Protein AF-A0A959G3L5-F1 (afdb_monomer)

Mean predicted aligned error: 2.82 Å

Solvent-accessible surface area (backbone atoms only — not comparable to full-atom values): 5106 Å² total; per-residue (Å²): 54,40,34,37,36,70,94,76,76,43,73,48,76,56,79,92,80,82,77,59,93,80,68,80,73,62,56,98,91,42,94,73,68,83,90,72,57,83,93,66,54,62,70,92,74,57,90,48,69,64,58,52,53,41,52,53,52,48,52,55,28,55,75,70,74,48,87,81,84,49,78,53,45,70,80,127

Sequence (76 aa):
AIFNLHRINQVYIHFLGHLLDGQFGVGEESLESRLFHEKEIPWPEMAFESSIFTLRTYFADRQAGVLKVHLSKYPL

Secondary structure (DSSP, 8-state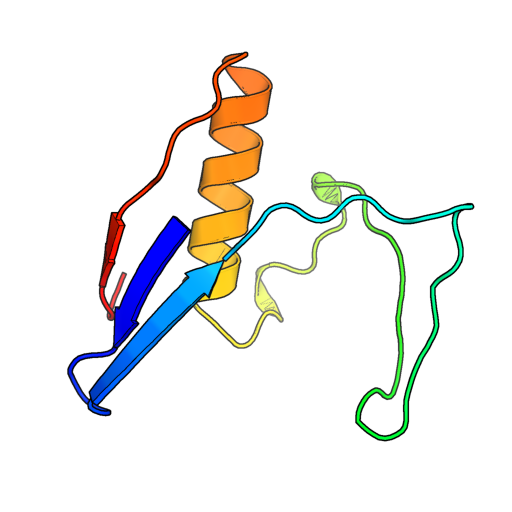):
-EEEEGGGTEEEE--PPPPSTT-----TT-S------GGG--GGG---HHHHHHHHHHHHHHHHT-----EEES--

Structure (mmCIF, N/CA/C/O backbone):
data_AF-A0A959G3L5-F1
#
_entry.id   AF-A0A959G3L5-F1
#
loop_
_atom_site.group_PDB
_atom_site.id
_atom_site.type_symbol
_atom_site.label_atom_id
_atom_site.label_alt_id
_atom_site.label_comp_id
_atom_site.label_asym_id
_atom_site.label_entity_id
_atom_site.label_seq_id
_atom_site.pdbx_PDB_ins_code
_atom_site.Cartn_x
_atom_site.Cartn_y
_atom_site.Cartn_z
_atom_site.occupancy
_atom_site.B_iso_or_equiv
_atom_site.auth_seq_id
_atom_site.auth_comp_id
_atom_site.auth_asym_id
_atom_site.auth_atom_id
_atom_site.pdbx_PDB_model_num
ATOM 1 N N . ALA A 1 1 ? -4.472 5.679 -2.366 1.00 96.31 1 ALA A N 1
ATOM 2 C CA . ALA A 1 1 ? -3.720 6.633 -3.217 1.00 96.31 1 ALA A CA 1
ATOM 3 C C . ALA A 1 1 ? -3.947 6.295 -4.688 1.00 96.31 1 ALA A C 1
ATOM 5 O O . ALA A 1 1 ? -4.271 5.146 -4.977 1.00 96.31 1 ALA A O 1
ATOM 6 N N . ILE A 1 2 ? -3.784 7.257 -5.599 1.00 97.69 2 ILE A N 1
ATOM 7 C CA . ILE A 1 2 ? -3.836 7.033 -7.053 1.00 97.69 2 ILE A CA 1
ATOM 8 C C . ILE A 1 2 ? -2.461 7.354 -7.638 1.00 97.69 2 ILE A C 1
ATOM 10 O O . ILE A 1 2 ? -1.913 8.426 -7.378 1.00 97.69 2 ILE A O 1
ATOM 14 N N . PHE A 1 3 ? -1.904 6.428 -8.411 1.00 97.88 3 PHE A N 1
ATOM 15 C CA . PHE A 1 3 ? -0.549 6.522 -8.940 1.00 97.88 3 PHE A CA 1
ATOM 16 C C . PHE A 1 3 ? -0.540 6.310 -10.457 1.00 97.88 3 PHE A C 1
ATOM 18 O O . PHE A 1 3 ? -0.957 5.261 -10.946 1.00 97.88 3 PHE A O 1
ATOM 25 N N . ASN A 1 4 ? -0.077 7.308 -11.209 1.00 97.69 4 ASN A N 1
ATOM 26 C CA . ASN A 1 4 ? -0.066 7.283 -12.672 1.00 97.69 4 ASN A CA 1
ATOM 27 C C . ASN A 1 4 ? 1.256 6.721 -13.234 1.00 97.69 4 ASN A C 1
ATOM 29 O O . ASN A 1 4 ? 2.320 7.328 -13.081 1.00 97.69 4 ASN A O 1
ATOM 33 N N . LEU A 1 5 ? 1.177 5.602 -13.954 1.00 96.50 5 LEU A N 1
ATOM 34 C CA . LEU A 1 5 ? 2.282 4.952 -14.663 1.00 96.50 5 LEU A CA 1
ATOM 35 C C . LEU A 1 5 ? 2.164 5.208 -16.172 1.00 96.50 5 LEU A C 1
ATOM 37 O O . LEU A 1 5 ? 1.960 4.301 -16.980 1.00 96.50 5 LEU A O 1
ATOM 41 N N . HIS A 1 6 ? 2.306 6.476 -16.557 1.00 93.88 6 HIS A N 1
ATOM 42 C CA . HIS A 1 6 ? 2.078 6.943 -17.928 1.00 93.88 6 HIS A CA 1
ATOM 43 C C . HIS A 1 6 ? 2.936 6.232 -18.989 1.00 93.88 6 HIS A C 1
ATOM 45 O O . HIS A 1 6 ? 2.478 6.036 -20.107 1.00 93.88 6 HIS A O 1
ATOM 51 N N . ARG A 1 7 ? 4.161 5.801 -18.652 1.00 93.94 7 ARG A N 1
ATOM 52 C CA . ARG A 1 7 ? 5.064 5.115 -19.599 1.00 93.94 7 ARG A CA 1
ATOM 53 C C . ARG A 1 7 ? 4.554 3.752 -20.062 1.00 93.94 7 ARG A C 1
ATOM 55 O O . ARG A 1 7 ? 4.968 3.285 -21.116 1.00 93.94 7 ARG A O 1
ATOM 62 N N . ILE A 1 8 ? 3.685 3.128 -19.273 1.00 96.56 8 ILE A N 1
ATOM 63 C CA . ILE A 1 8 ? 3.107 1.810 -19.558 1.00 96.56 8 ILE A CA 1
ATOM 64 C C . ILE A 1 8 ? 1.575 1.855 -19.608 1.00 96.56 8 ILE A C 1
ATOM 66 O O . ILE A 1 8 ? 0.933 0.813 -19.577 1.00 96.56 8 ILE A O 1
ATOM 70 N N . ASN A 1 9 ? 0.987 3.055 -19.704 1.00 97.31 9 ASN A N 1
ATOM 71 C CA . ASN A 1 9 ? -0.458 3.280 -19.815 1.00 97.31 9 ASN A CA 1
ATOM 72 C C . ASN A 1 9 ? -1.290 2.637 -18.688 1.00 97.31 9 ASN A C 1
ATOM 74 O O . ASN A 1 9 ? -2.350 2.069 -18.943 1.00 97.31 9 ASN A O 1
ATOM 78 N N . GLN A 1 10 ? -0.824 2.725 -17.439 1.00 97.94 10 GLN A N 1
ATOM 79 C CA . GLN A 1 10 ? -1.527 2.162 -16.280 1.00 97.94 10 GLN A CA 1
ATOM 80 C C . GLN A 1 10 ? -1.792 3.208 -15.194 1.00 97.94 10 GLN A C 1
ATOM 82 O O . GLN A 1 10 ? -1.011 4.137 -14.987 1.00 97.94 10 GLN A O 1
ATOM 87 N N . VAL A 1 11 ? -2.888 3.018 -14.458 1.00 97.94 11 VAL A N 1
ATOM 88 C CA . VAL A 1 11 ? -3.208 3.776 -13.244 1.00 97.94 11 VAL A CA 1
ATOM 89 C C . VAL A 1 11 ? -3.408 2.788 -12.108 1.00 97.94 11 VAL A C 1
ATOM 91 O O . VAL A 1 11 ? -4.262 1.910 -12.189 1.00 97.94 11 VAL A O 1
ATOM 94 N N . TYR A 1 12 ? -2.616 2.930 -11.050 1.00 97.94 12 TYR A N 1
ATOM 95 C CA . TYR A 1 12 ? -2.720 2.094 -9.859 1.00 97.94 12 TYR A CA 1
ATOM 96 C C . TYR A 1 12 ? -3.561 2.814 -8.814 1.00 97.94 12 TYR A C 1
ATOM 98 O O . TYR A 1 12 ? -3.254 3.945 -8.428 1.00 97.94 12 TYR A O 1
ATOM 106 N N . ILE A 1 13 ? -4.605 2.150 -8.327 1.00 98.19 13 ILE A N 1
ATOM 107 C CA . ILE A 1 13 ? -5.480 2.664 -7.274 1.00 98.19 13 ILE A CA 1
ATOM 108 C C . ILE A 1 13 ? -5.324 1.755 -6.060 1.00 98.19 13 ILE A C 1
ATOM 110 O O . ILE A 1 13 ? -5.613 0.565 -6.125 1.00 98.19 13 ILE A O 1
ATOM 114 N N . HIS A 1 14 ? -4.858 2.327 -4.954 1.00 97.75 14 HIS A N 1
ATOM 115 C CA . HIS A 1 14 ? -4.665 1.610 -3.699 1.00 97.75 14 HIS A CA 1
ATOM 116 C C . HIS A 1 14 ? -5.788 1.946 -2.724 1.00 97.75 14 HIS A C 1
ATOM 118 O O . HIS A 1 14 ? -6.009 3.129 -2.420 1.00 97.75 14 HIS A O 1
ATOM 124 N N . PHE A 1 15 ? -6.436 0.904 -2.208 1.00 97.25 15 PHE A N 1
ATOM 125 C CA . PHE A 1 15 ? -7.518 0.972 -1.231 1.00 97.25 15 PHE A CA 1
ATOM 126 C C . PHE A 1 15 ? -7.037 0.523 0.148 1.00 97.25 15 PHE A C 1
ATOM 128 O O . PHE A 1 15 ? -6.098 -0.262 0.264 1.00 97.25 15 PHE A O 1
ATOM 135 N N . LEU A 1 16 ? -7.704 1.007 1.195 1.00 95.81 16 LEU A N 1
ATOM 136 C CA . LEU A 1 16 ? -7.551 0.451 2.534 1.00 95.81 16 LEU A CA 1
ATOM 137 C C . LEU A 1 16 ? -8.479 -0.752 2.676 1.00 95.81 16 LEU A C 1
ATOM 139 O O . LEU A 1 16 ? -9.685 -0.631 2.477 1.00 95.81 16 LEU A O 1
ATOM 143 N N . GLY A 1 17 ? -7.898 -1.903 3.003 1.00 94.62 17 GLY A N 1
ATOM 144 C CA . GLY A 1 17 ? -8.629 -3.125 3.319 1.00 94.62 17 GLY A CA 1
ATOM 145 C C . GLY A 1 17 ? -8.664 -3.374 4.824 1.00 94.62 17 GLY A C 1
ATOM 146 O O . GLY A 1 17 ? -7.704 -3.071 5.533 1.00 94.62 17 GLY A O 1
ATOM 147 N N . HIS A 1 18 ? -9.761 -3.957 5.300 1.00 94.81 18 HIS A N 1
ATOM 148 C CA . HIS A 1 18 ? -9.865 -4.485 6.656 1.00 94.81 18 HIS A CA 1
ATOM 149 C C . HIS A 1 18 ? -9.652 -5.995 6.618 1.00 94.81 18 HIS A C 1
ATOM 151 O O . HIS A 1 18 ? -10.364 -6.702 5.908 1.00 94.81 18 HIS A O 1
ATOM 157 N N . LEU A 1 19 ? -8.668 -6.480 7.374 1.00 95.81 19 LEU A N 1
ATOM 158 C CA . LEU A 1 19 ? -8.427 -7.911 7.505 1.00 95.81 19 LEU A CA 1
ATOM 159 C C . LEU A 1 19 ? -9.538 -8.541 8.351 1.00 95.81 19 LEU A C 1
ATOM 161 O O . LEU A 1 19 ? -9.737 -8.139 9.499 1.00 95.81 19 LEU A O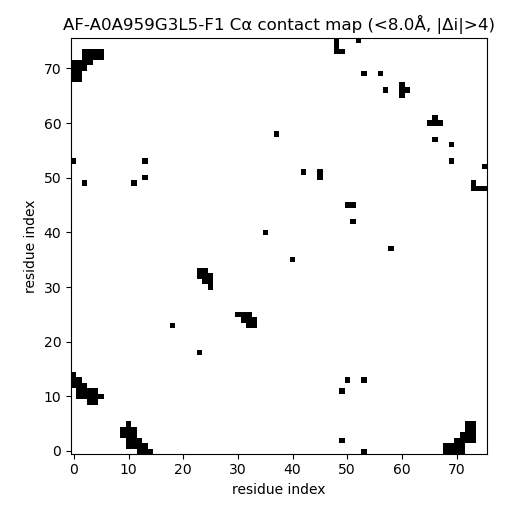 1
ATOM 165 N N . LEU A 1 20 ? -10.254 -9.511 7.786 1.00 95.94 20 LEU A N 1
ATOM 166 C CA . LEU A 1 20 ? -11.352 -10.199 8.463 1.00 95.94 20 LEU A CA 1
ATOM 167 C C . LEU A 1 20 ? -10.805 -11.325 9.340 1.00 95.94 20 LEU A C 1
ATOM 169 O O . LEU A 1 20 ? -9.988 -12.124 8.887 1.00 95.94 20 LEU A O 1
ATOM 173 N N . ASP A 1 21 ? -11.231 -11.352 10.603 1.00 95.38 21 ASP A N 1
ATOM 174 C CA . ASP A 1 21 ? -10.933 -12.408 11.582 1.00 95.38 21 ASP A CA 1
ATOM 175 C C . ASP A 1 21 ? -9.442 -12.769 11.730 1.00 95.38 21 ASP A C 1
ATOM 177 O O . ASP A 1 21 ? -9.089 -13.869 12.148 1.00 95.38 21 ASP A O 1
ATOM 181 N N . GLY A 1 22 ? -8.545 -11.843 11.371 1.00 92.44 22 GLY A N 1
ATOM 182 C CA . GLY A 1 22 ? -7.099 -12.072 11.374 1.00 92.44 22 GLY A CA 1
ATOM 183 C C . GLY A 1 22 ? -6.623 -13.142 10.386 1.00 92.44 22 GLY A C 1
ATOM 184 O O . GLY A 1 22 ? -5.481 -13.585 10.491 1.00 92.44 22 GLY A O 1
ATOM 185 N N . GLN A 1 23 ? -7.464 -13.566 9.443 1.00 94.88 23 GLN A N 1
ATOM 186 C CA . GLN A 1 23 ? -7.140 -14.634 8.504 1.00 94.88 23 GLN A CA 1
ATOM 187 C C . GLN A 1 23 ? -6.356 -14.084 7.314 1.00 94.88 23 GLN A C 1
ATOM 189 O O . GLN A 1 23 ? -6.864 -13.288 6.528 1.00 94.88 23 GLN A O 1
ATOM 194 N N . PHE A 1 24 ? -5.113 -14.533 7.171 1.00 95.50 24 PHE A N 1
ATOM 195 C CA . PHE A 1 24 ? -4.263 -14.267 6.015 1.00 95.50 24 PHE A CA 1
ATOM 196 C C . PHE A 1 24 ? -3.408 -15.500 5.713 1.00 95.50 24 PHE A C 1
ATOM 198 O O . PHE A 1 24 ? -3.223 -16.369 6.565 1.00 95.50 24 PHE A O 1
ATOM 205 N N . GLY A 1 25 ? -2.882 -15.573 4.497 1.00 95.06 25 GLY A N 1
ATOM 206 C CA . GLY A 1 25 ? -2.021 -16.663 4.070 1.00 95.06 25 GLY A CA 1
ATOM 207 C C . GLY A 1 25 ? -1.531 -16.461 2.646 1.00 95.06 25 GLY A C 1
ATOM 208 O O . GLY A 1 25 ? -1.839 -15.457 2.001 1.00 95.06 25 GLY A O 1
ATOM 209 N N . VAL A 1 26 ? -0.775 -17.439 2.163 1.00 96.88 26 VAL A N 1
ATOM 210 C CA . VAL A 1 26 ? -0.265 -17.465 0.794 1.00 96.88 26 VAL A CA 1
ATOM 211 C C . VAL A 1 26 ? -1.258 -18.148 -0.143 1.00 96.88 26 VAL A C 1
ATOM 213 O O . VAL A 1 26 ? -1.845 -19.174 0.200 1.00 96.88 26 VAL A O 1
ATOM 216 N N . GLY A 1 27 ? -1.447 -17.564 -1.325 1.00 94.75 27 GLY A N 1
ATOM 217 C CA . GLY A 1 27 ? -2.091 -18.212 -2.467 1.00 94.75 27 GLY A CA 1
ATOM 218 C C . GLY A 1 27 ? -1.052 -18.707 -3.475 1.00 94.75 27 GLY A C 1
ATOM 219 O O . GLY A 1 27 ? 0.147 -18.633 -3.229 1.00 94.75 27 GLY A O 1
ATOM 220 N N . GLU A 1 28 ? -1.509 -19.158 -4.640 1.00 96.56 28 GLU A N 1
ATOM 221 C CA . GLU A 1 28 ? -0.649 -19.729 -5.692 1.00 96.56 28 GLU A CA 1
ATOM 222 C C . GLU A 1 28 ? 0.405 -18.739 -6.233 1.00 96.56 28 GLU A C 1
ATOM 224 O O . GLU A 1 28 ? 1.479 -19.135 -6.675 1.00 96.56 28 GLU A O 1
ATOM 229 N N . GLU A 1 29 ? 0.132 -17.436 -6.137 1.00 96.81 29 GLU A N 1
ATOM 230 C CA . GLU A 1 29 ? 1.015 -16.360 -6.604 1.00 96.81 29 GLU A CA 1
ATOM 231 C C . GLU A 1 29 ? 1.990 -15.847 -5.525 1.00 96.81 29 GLU A C 1
ATOM 233 O O . GLU A 1 29 ? 2.732 -14.894 -5.765 1.00 96.81 29 GLU A O 1
ATOM 238 N N . SER A 1 30 ? 1.980 -16.409 -4.310 1.00 95.56 30 SER A N 1
ATOM 239 C CA . SER A 1 30 ? 2.773 -15.908 -3.177 1.00 95.56 30 SER A CA 1
ATOM 240 C C . SER A 1 30 ? 3.599 -17.006 -2.515 1.00 95.56 30 SER A C 1
ATOM 242 O O . SER A 1 30 ? 3.097 -18.079 -2.210 1.00 95.56 30 SER A O 1
ATOM 244 N N . LEU A 1 31 ? 4.872 -16.709 -2.238 1.00 95.62 31 LEU A N 1
ATOM 245 C CA . LEU A 1 31 ? 5.770 -17.621 -1.518 1.00 95.62 31 LEU A CA 1
ATOM 246 C C . LEU A 1 31 ? 5.650 -17.486 0.005 1.00 95.62 31 LEU A C 1
ATOM 248 O O . LEU A 1 31 ? 5.734 -18.476 0.724 1.00 95.62 31 LEU A O 1
ATOM 252 N N . GLU A 1 32 ? 5.449 -16.263 0.497 1.00 95.31 32 GLU A N 1
ATOM 253 C CA . GLU A 1 32 ? 5.344 -15.948 1.921 1.00 95.31 32 GLU A CA 1
ATOM 254 C C . GLU A 1 32 ? 4.356 -14.794 2.135 1.00 95.31 32 GLU A C 1
ATOM 256 O O . GLU A 1 32 ? 4.211 -13.911 1.288 1.00 95.31 32 GLU A O 1
ATOM 261 N N . SER A 1 33 ? 3.685 -14.789 3.288 1.00 95.69 33 SER A N 1
ATOM 262 C CA . SER A 1 33 ? 2.865 -13.673 3.755 1.00 95.69 33 SER A CA 1
ATOM 263 C C . SER A 1 33 ? 3.077 -13.469 5.253 1.00 95.69 33 SER A C 1
ATOM 265 O O . SER A 1 33 ? 2.975 -14.431 6.015 1.00 95.69 33 SER A O 1
ATOM 267 N N . ARG A 1 34 ? 3.291 -12.225 5.695 1.00 95.50 34 ARG A N 1
ATOM 268 C CA . ARG A 1 34 ? 3.262 -11.865 7.120 1.00 95.50 34 ARG A CA 1
ATOM 269 C C . ARG A 1 34 ? 2.633 -10.498 7.348 1.00 95.50 34 ARG A C 1
ATOM 271 O O . ARG A 1 34 ? 2.562 -9.671 6.442 1.00 95.50 34 ARG A O 1
ATOM 278 N N . LEU A 1 35 ? 2.227 -10.253 8.590 1.00 96.56 35 LEU A N 1
ATOM 279 C CA . LEU A 1 35 ? 1.850 -8.925 9.066 1.00 96.56 35 LEU A CA 1
ATOM 280 C C . LEU A 1 35 ? 3.091 -8.187 9.588 1.00 96.56 35 LEU A C 1
ATOM 282 O O . LEU A 1 35 ? 4.004 -8.797 10.151 1.00 96.56 35 LEU A O 1
ATOM 286 N N . PHE A 1 36 ? 3.119 -6.871 9.388 1.00 96.31 36 PHE A N 1
ATOM 287 C CA . PHE A 1 36 ? 4.256 -6.010 9.711 1.00 96.31 36 PHE A CA 1
ATOM 288 C C . PHE A 1 36 ? 3.806 -4.833 10.574 1.00 96.31 36 PHE A C 1
ATOM 290 O O . PHE A 1 36 ? 2.812 -4.169 10.260 1.00 96.31 36 PHE A O 1
ATOM 297 N N . HIS A 1 37 ? 4.580 -4.501 11.607 1.00 97.12 37 HIS A N 1
ATOM 298 C CA . HIS A 1 37 ? 4.584 -3.131 12.113 1.00 97.12 37 HIS A CA 1
ATOM 299 C C . HIS A 1 37 ? 5.325 -2.213 11.132 1.00 97.1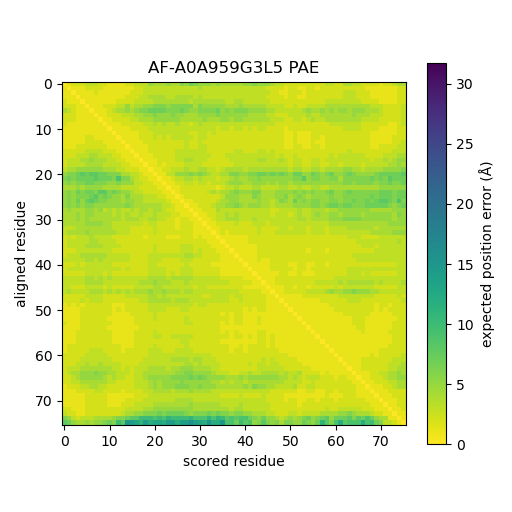2 37 HIS A C 1
ATOM 301 O O . HIS A 1 37 ? 6.229 -2.653 10.430 1.00 97.12 37 HIS A O 1
ATOM 307 N N . GLU A 1 38 ? 5.003 -0.915 11.128 1.00 96.81 38 GLU A N 1
ATOM 308 C CA . GLU A 1 38 ? 5.617 0.073 10.222 1.00 96.81 38 GLU A CA 1
ATOM 309 C C . GLU A 1 38 ? 7.155 0.022 10.216 1.00 96.81 38 GLU A C 1
ATOM 311 O O . GLU A 1 38 ? 7.784 0.020 9.160 1.00 96.81 38 GLU A O 1
ATOM 316 N N . LYS A 1 39 ? 7.760 -0.090 11.404 1.00 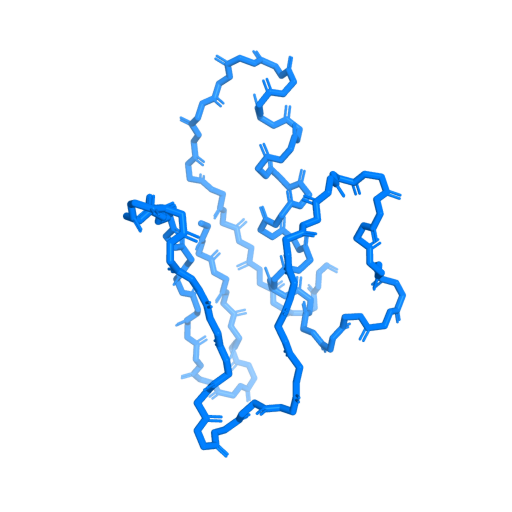97.12 39 LYS A N 1
ATOM 317 C CA . LYS A 1 39 ? 9.219 -0.158 11.594 1.00 97.12 39 LYS A CA 1
ATOM 318 C C . LYS A 1 39 ? 9.870 -1.430 11.040 1.00 97.12 39 LYS A C 1
ATOM 320 O O . LYS A 1 39 ? 11.088 -1.491 10.948 1.00 97.12 39 LYS A O 1
ATOM 325 N N . GLU A 1 40 ? 9.076 -2.454 10.747 1.00 97.94 40 GLU A N 1
ATOM 326 C CA . GLU A 1 40 ? 9.545 -3.761 10.284 1.00 97.94 40 GLU A CA 1
ATOM 327 C C . GLU A 1 40 ? 9.357 -3.942 8.777 1.00 97.94 40 GLU A C 1
ATOM 329 O O . GLU A 1 40 ? 9.759 -4.974 8.239 1.00 97.94 40 GLU A O 1
ATOM 334 N N . ILE A 1 41 ? 8.716 -2.979 8.103 1.00 97.38 41 ILE A N 1
ATOM 335 C CA . ILE A 1 41 ? 8.507 -3.024 6.658 1.00 97.38 41 ILE A CA 1
ATOM 336 C C . ILE A 1 41 ? 9.878 -2.981 5.960 1.00 97.38 41 ILE A C 1
ATOM 338 O O . ILE A 1 41 ? 10.654 -2.050 6.205 1.00 97.38 41 ILE A O 1
ATOM 342 N N . PRO A 1 42 ? 10.182 -3.939 5.066 1.00 96.94 42 PRO A N 1
ATOM 343 C CA . PRO A 1 42 ? 11.462 -4.015 4.371 1.00 96.94 42 PRO A CA 1
ATOM 344 C C . PRO A 1 42 ? 11.482 -3.047 3.180 1.00 96.94 42 PRO A C 1
ATOM 346 O O . PRO A 1 42 ? 11.476 -3.444 2.018 1.00 96.94 42 PRO A O 1
ATOM 349 N N . TRP A 1 43 ? 11.478 -1.741 3.461 1.00 96.44 43 TRP A N 1
ATOM 350 C CA . TRP A 1 43 ? 11.398 -0.689 2.438 1.00 96.44 43 TRP A CA 1
ATOM 351 C C . TRP A 1 43 ? 12.397 -0.831 1.277 1.00 96.44 43 TRP A C 1
ATOM 353 O O . TRP A 1 43 ? 11.974 -0.600 0.145 1.00 96.44 43 TRP A O 1
ATOM 363 N N . PRO A 1 44 ? 13.681 -1.191 1.500 1.00 96.50 44 PRO A N 1
ATOM 364 C CA . PRO A 1 44 ? 14.649 -1.330 0.409 1.00 96.50 44 PRO A CA 1
ATOM 365 C C . PRO A 1 44 ? 14.383 -2.525 -0.515 1.00 96.50 44 PRO A C 1
ATOM 367 O O . PRO A 1 44 ? 14.884 -2.544 -1.633 1.00 96.50 44 PRO A O 1
ATOM 370 N N . GLU A 1 45 ? 13.619 -3.517 -0.053 1.00 96.06 45 GLU A N 1
ATOM 371 C CA . GLU A 1 45 ? 13.323 -4.753 -0.790 1.00 96.06 45 GLU A CA 1
ATOM 372 C C . GLU A 1 45 ? 11.995 -4.664 -1.558 1.00 96.06 45 GLU A C 1
ATOM 374 O O . GLU A 1 45 ? 11.677 -5.523 -2.380 1.00 96.06 45 GLU A O 1
ATOM 379 N N . MET A 1 46 ? 11.197 -3.621 -1.309 1.00 96.00 46 MET A N 1
ATOM 380 C CA . MET A 1 46 ? 9.925 -3.420 -1.993 1.00 96.00 46 MET A CA 1
ATOM 381 C C . MET A 1 46 ? 10.129 -3.122 -3.484 1.00 96.00 46 MET A C 1
ATOM 383 O O . MET A 1 46 ? 10.797 -2.162 -3.857 1.00 96.00 46 MET A O 1
ATOM 387 N N . ALA A 1 47 ? 9.460 -3.895 -4.342 1.00 92.56 47 ALA A N 1
ATOM 388 C CA . ALA A 1 47 ? 9.632 -3.812 -5.793 1.00 92.56 47 ALA A CA 1
ATOM 389 C C . ALA A 1 47 ? 8.988 -2.578 -6.457 1.00 92.56 47 ALA A C 1
ATOM 391 O O . ALA A 1 47 ? 9.434 -2.153 -7.521 1.00 92.56 47 ALA A O 1
ATOM 392 N N . PHE A 1 48 ? 7.923 -2.012 -5.872 1.00 94.00 48 PHE A N 1
ATOM 393 C CA . PHE A 1 48 ? 7.098 -0.995 -6.535 1.00 94.00 48 PHE A CA 1
ATOM 394 C C . PHE A 1 48 ? 7.058 0.334 -5.772 1.00 94.00 48 PHE A C 1
ATOM 396 O O . PHE A 1 48 ? 6.533 0.421 -4.659 1.00 94.00 48 PHE A O 1
ATOM 403 N N . GLU A 1 49 ? 7.513 1.402 -6.433 1.00 94.19 49 GLU A N 1
ATOM 404 C CA . GLU A 1 49 ? 7.461 2.788 -5.940 1.00 94.19 49 GLU A CA 1
ATOM 405 C C . GLU A 1 49 ? 6.047 3.242 -5.547 1.00 94.19 49 GLU A C 1
ATOM 407 O O . GLU A 1 49 ? 5.867 3.946 -4.555 1.00 94.19 49 GLU A O 1
ATOM 412 N N . SER A 1 50 ? 5.027 2.807 -6.288 1.00 96.81 50 SER A N 1
ATOM 413 C CA . SER A 1 50 ? 3.628 3.160 -6.028 1.00 96.81 50 SER A CA 1
ATOM 414 C C . SER A 1 50 ? 3.127 2.620 -4.681 1.00 96.81 50 SER A C 1
ATOM 416 O O . SER A 1 50 ? 2.440 3.339 -3.944 1.00 96.81 50 SER A O 1
ATOM 418 N N . SER A 1 51 ? 3.532 1.401 -4.315 1.00 97.00 51 SER A N 1
ATOM 419 C CA . SER A 1 51 ? 3.252 0.801 -3.007 1.00 97.00 51 SER A CA 1
ATOM 420 C C . SER A 1 51 ? 4.025 1.506 -1.892 1.00 97.00 51 SER A C 1
ATOM 422 O O . SER A 1 51 ? 3.446 1.811 -0.849 1.00 97.00 51 SER A O 1
ATOM 424 N N . ILE A 1 52 ? 5.303 1.837 -2.121 1.00 97.38 52 ILE A N 1
ATOM 425 C CA . ILE A 1 52 ? 6.126 2.588 -1.155 1.00 97.38 52 ILE A CA 1
ATOM 426 C C . ILE A 1 52 ? 5.497 3.957 -0.867 1.00 97.38 52 ILE A C 1
ATOM 428 O O . ILE A 1 52 ? 5.297 4.315 0.295 1.00 97.38 52 ILE A O 1
ATOM 432 N N . PHE A 1 53 ? 5.141 4.708 -1.913 1.00 97.88 53 PHE A N 1
ATO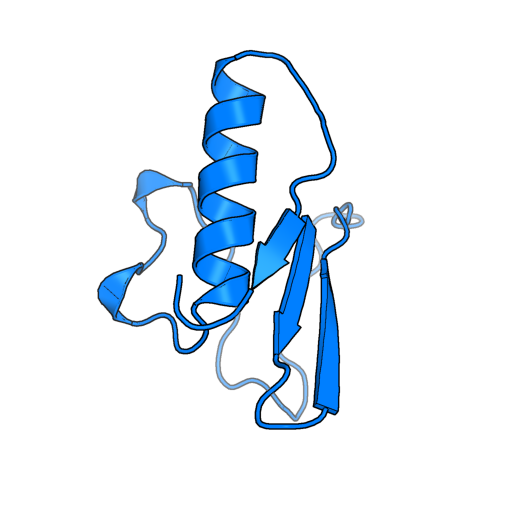M 433 C CA . PHE A 1 53 ? 4.470 6.003 -1.796 1.00 97.88 53 PHE A CA 1
ATOM 434 C C . PHE A 1 53 ? 3.166 5.898 -1.004 1.00 97.88 53 PHE A C 1
ATOM 436 O O . PHE A 1 53 ? 2.927 6.679 -0.080 1.00 97.88 53 PHE A O 1
ATOM 443 N N . THR A 1 54 ? 2.333 4.912 -1.343 1.00 97.81 54 THR A N 1
ATOM 444 C CA . THR A 1 54 ? 1.038 4.699 -0.688 1.00 97.81 54 THR A CA 1
ATOM 445 C C . THR A 1 54 ? 1.208 4.414 0.800 1.00 97.81 54 THR A C 1
ATOM 447 O O . THR A 1 54 ? 0.531 5.035 1.615 1.00 97.81 54 THR A O 1
ATOM 450 N N . LEU A 1 55 ? 2.119 3.513 1.173 1.00 97.88 55 LEU A N 1
ATOM 451 C CA . LEU A 1 55 ? 2.334 3.174 2.578 1.00 97.88 55 LEU A CA 1
ATOM 452 C C . LEU A 1 55 ? 2.934 4.350 3.359 1.00 97.88 55 LEU A C 1
ATOM 454 O O . LEU A 1 55 ? 2.443 4.666 4.439 1.00 97.88 55 LEU A O 1
ATOM 458 N N . ARG A 1 56 ? 3.941 5.047 2.815 1.00 97.56 56 ARG A N 1
ATOM 459 C CA . ARG A 1 56 ? 4.560 6.204 3.491 1.00 97.56 56 ARG A CA 1
ATOM 460 C C . ARG A 1 56 ? 3.562 7.332 3.738 1.00 97.56 56 ARG A C 1
ATOM 462 O O . ARG A 1 56 ? 3.517 7.878 4.837 1.00 97.56 56 ARG A O 1
ATOM 469 N N . THR A 1 57 ? 2.754 7.666 2.733 1.00 97.94 57 THR A N 1
ATOM 470 C CA . THR A 1 57 ? 1.708 8.689 2.882 1.00 97.94 57 THR A CA 1
ATOM 471 C C . THR A 1 57 ? 0.629 8.252 3.867 1.00 97.94 57 THR A C 1
ATOM 473 O O . THR A 1 57 ? 0.220 9.058 4.697 1.00 97.94 57 THR A O 1
ATOM 476 N N . TYR A 1 58 ? 0.232 6.975 3.853 1.00 97.94 58 TYR A N 1
ATOM 477 C CA . TYR A 1 58 ? -0.711 6.424 4.826 1.00 97.94 58 TYR A CA 1
ATOM 478 C C . TYR A 1 58 ? -0.201 6.521 6.271 1.00 97.94 58 TYR A C 1
ATOM 480 O O . TYR A 1 58 ? -0.945 6.960 7.148 1.00 97.94 58 TYR A O 1
ATOM 488 N N . PHE A 1 59 ? 1.054 6.151 6.541 1.00 97.88 59 PHE A N 1
ATOM 489 C CA . PHE A 1 59 ? 1.608 6.239 7.894 1.00 97.88 59 PHE A CA 1
ATOM 490 C C . PHE A 1 59 ? 1.772 7.687 8.371 1.00 97.88 59 PHE A C 1
ATOM 492 O O . PHE A 1 59 ? 1.426 7.989 9.514 1.00 97.88 59 PHE A O 1
ATOM 499 N N . ALA A 1 60 ? 2.196 8.601 7.491 1.00 97.94 60 ALA A N 1
ATOM 500 C CA . ALA A 1 60 ? 2.267 10.028 7.807 1.00 97.94 60 ALA A CA 1
ATOM 501 C C . ALA A 1 60 ? 0.883 10.617 8.141 1.00 97.94 60 ALA A C 1
ATOM 503 O O . ALA A 1 60 ? 0.724 11.320 9.139 1.00 97.94 60 ALA A O 1
ATOM 504 N N . ASP A 1 61 ? -0.135 10.284 7.345 1.00 98.06 61 ASP A N 1
ATOM 505 C CA . ASP A 1 61 ? -1.521 10.687 7.587 1.00 98.06 61 ASP A CA 1
ATOM 506 C C . ASP A 1 61 ? -2.050 10.118 8.912 1.00 98.06 61 ASP A C 1
ATOM 508 O O . ASP A 1 61 ? -2.633 10.849 9.715 1.00 98.06 61 ASP A O 1
ATOM 512 N N . ARG A 1 62 ? -1.778 8.835 9.187 1.00 96.62 62 ARG A N 1
ATOM 513 C CA . ARG A 1 62 ? -2.150 8.176 10.445 1.00 96.62 62 ARG A CA 1
ATOM 514 C C . ARG A 1 62 ? -1.516 8.865 11.653 1.00 96.62 62 ARG A C 1
ATOM 516 O O . ARG A 1 62 ? -2.202 9.048 12.656 1.00 96.62 62 ARG A O 1
ATOM 523 N N . GLN A 1 63 ? -0.245 9.262 11.566 1.00 97.44 63 GLN A N 1
ATOM 524 C CA . GLN A 1 63 ? 0.435 10.016 12.624 1.00 97.44 63 GLN A CA 1
ATOM 525 C C . GLN A 1 63 ? -0.196 11.401 12.833 1.00 97.44 63 GLN A C 1
ATOM 527 O O . GLN A 1 63 ? -0.308 11.861 13.967 1.00 97.44 63 GLN A O 1
ATOM 532 N N . ALA A 1 64 ? -0.636 12.045 11.752 1.00 97.88 64 ALA A N 1
ATOM 533 C CA . ALA A 1 64 ? -1.313 13.338 11.787 1.00 97.88 64 ALA A CA 1
ATOM 534 C C . ALA A 1 64 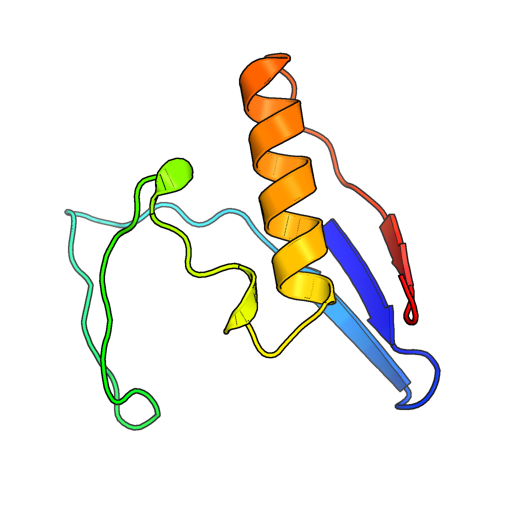? -2.818 13.251 12.123 1.00 97.88 64 ALA A C 1
ATOM 536 O O . ALA A 1 64 ? -3.472 14.286 12.234 1.00 97.88 64 ALA A O 1
ATOM 537 N N . GLY A 1 65 ? -3.381 12.046 12.281 1.00 97.69 65 GLY A N 1
ATOM 538 C CA . GLY A 1 65 ? -4.803 11.844 12.571 1.00 97.69 65 GLY A CA 1
ATOM 539 C C . GLY A 1 65 ? -5.738 12.203 11.411 1.00 97.69 65 GLY A C 1
ATOM 540 O O . GLY A 1 65 ? -6.906 12.513 11.640 1.00 97.69 65 GLY A O 1
ATOM 541 N N . VAL A 1 66 ? -5.242 12.182 10.173 1.00 97.38 66 VAL A N 1
ATOM 542 C CA . VAL A 1 66 ? -6.023 12.490 8.967 1.00 97.38 66 VAL A CA 1
ATOM 543 C C . VAL A 1 66 ? -6.122 11.273 8.057 1.00 97.38 66 VAL A C 1
ATOM 545 O O . VAL A 1 66 ? -5.338 10.334 8.156 1.00 97.38 66 VAL A O 1
ATOM 548 N N . LEU A 1 67 ? -7.092 11.288 7.146 1.00 95.25 67 LEU A N 1
ATOM 549 C CA . LEU A 1 67 ? -7.200 10.304 6.077 1.00 95.25 67 LEU A CA 1
ATOM 550 C C . LEU A 1 67 ? -7.587 11.022 4.789 1.00 95.25 67 LEU A C 1
ATOM 552 O O . LEU A 1 67 ? -8.681 11.580 4.694 1.00 95.25 67 LEU A O 1
ATOM 556 N N . LYS A 1 68 ? -6.696 11.018 3.795 1.00 96.38 68 LYS A N 1
ATOM 557 C CA . LYS A 1 68 ? -6.957 11.654 2.499 1.00 96.38 68 LYS A CA 1
ATOM 558 C C . LYS A 1 68 ? -6.433 10.826 1.333 1.00 96.38 68 LYS A C 1
ATOM 560 O O . LYS A 1 68 ? -5.590 9.942 1.472 1.00 96.38 68 LYS A O 1
ATOM 565 N N . VAL A 1 69 ? -6.945 11.131 0.146 1.00 97.81 69 VAL A N 1
ATOM 566 C CA . VAL A 1 69 ? -6.442 10.550 -1.098 1.00 97.81 69 VAL A CA 1
ATOM 567 C C . VAL A 1 69 ? -5.212 11.332 -1.548 1.00 97.81 69 VAL A C 1
ATOM 569 O O . VAL A 1 69 ? -5.273 12.541 -1.743 1.00 97.81 69 VAL A O 1
ATOM 572 N N . HIS A 1 70 ? -4.107 10.620 -1.753 1.00 98.25 70 HIS A N 1
ATOM 573 C CA . HIS A 1 70 ? -2.888 11.162 -2.353 1.00 98.25 70 HIS A CA 1
ATOM 574 C C . HIS A 1 70 ? -2.798 10.782 -3.832 1.00 98.25 70 HIS A C 1
ATOM 576 O O . HIS A 1 70 ? -3.141 9.653 -4.197 1.00 98.25 70 HIS A O 1
ATOM 582 N N . LEU A 1 71 ? -2.320 11.713 -4.659 1.00 98.19 71 LEU A N 1
ATOM 583 C CA . LEU A 1 71 ? -2.087 11.538 -6.094 1.00 98.19 71 LEU A CA 1
ATOM 584 C C . LEU A 1 71 ? -0.584 11.628 -6.379 1.00 98.19 71 LEU A C 1
ATOM 586 O O . LEU A 1 71 ? 0.073 12.533 -5.870 1.00 98.19 71 LEU A O 1
ATOM 590 N N . SER A 1 72 ? -0.049 10.728 -7.203 1.00 97.69 72 SER A N 1
ATOM 591 C CA . SER A 1 72 ? 1.340 10.801 -7.680 1.00 97.69 72 SER A CA 1
ATOM 592 C C . SER A 1 72 ? 1.509 10.137 -9.057 1.00 97.69 72 SER A C 1
ATOM 594 O O . SER A 1 72 ? 0.538 9.663 -9.657 1.00 97.69 72 SER A O 1
ATOM 596 N N . LYS A 1 73 ? 2.728 10.144 -9.599 1.00 96.88 73 LYS A N 1
ATOM 597 C CA . LYS A 1 73 ? 3.100 9.570 -10.901 1.00 96.88 73 LYS A CA 1
ATOM 598 C C . LYS A 1 73 ? 4.524 9.008 -10.857 1.0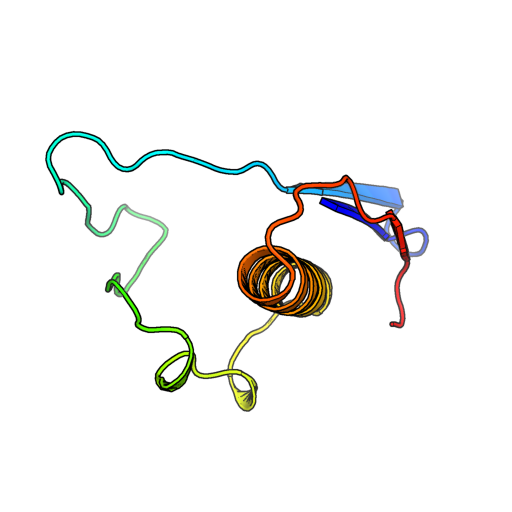0 96.88 73 LYS A C 1
ATOM 600 O O . LYS A 1 73 ? 5.310 9.461 -10.043 1.00 96.88 73 LYS A O 1
ATOM 605 N N . TYR A 1 74 ? 4.851 8.066 -11.745 1.00 93.25 74 TYR A N 1
ATOM 606 C CA . TYR A 1 74 ? 6.231 7.588 -11.926 1.00 93.25 74 TYR A CA 1
ATOM 607 C C . TYR A 1 74 ? 7.040 8.525 -12.841 1.00 93.25 74 TYR A C 1
ATOM 609 O O . TYR A 1 74 ? 6.478 8.979 -13.846 1.00 93.25 74 TYR A O 1
ATOM 617 N N . PRO A 1 75 ? 8.350 8.730 -12.598 1.00 88.38 75 PRO A N 1
ATOM 618 C CA . PRO A 1 75 ? 9.058 8.393 -11.355 1.00 88.38 75 PRO A CA 1
ATOM 619 C C . PRO A 1 75 ? 8.593 9.286 -10.195 1.00 88.38 75 PRO A C 1
ATOM 621 O O . PRO A 1 75 ? 8.075 10.377 -10.459 1.00 88.38 75 PRO A O 1
ATOM 624 N N . LEU A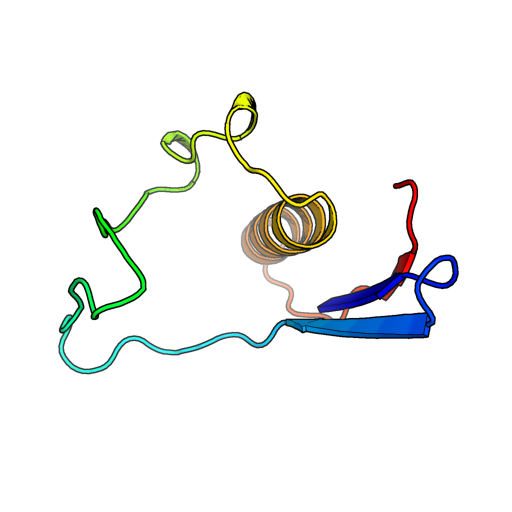 1 76 ? 8.746 8.790 -8.960 1.00 78.44 76 LEU A N 1
ATOM 625 C CA . LEU A 1 76 ? 8.459 9.539 -7.726 1.00 78.44 76 LEU A CA 1
ATOM 626 C C . LEU A 1 76 ? 9.185 10.890 -7.643 1.00 78.44 76 LEU A C 1
ATOM 628 O O . LEU A 1 76 ? 10.361 10.971 -8.067 1.00 78.44 76 LEU A O 1
#

Radius of gyration: 13.96 Å; Cα contacts (8 Å, |Δi|>4): 6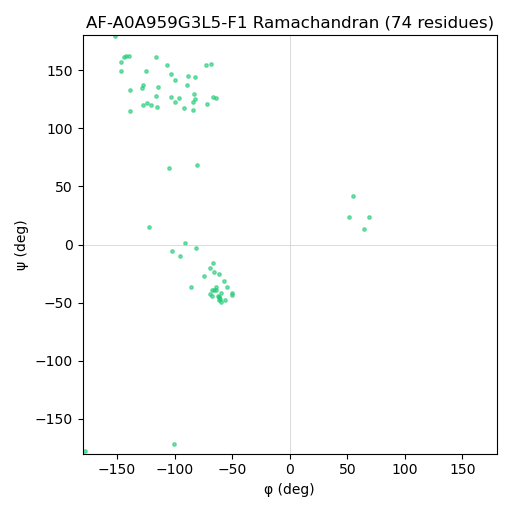7; chains: 1; bounding box: 26×33×32 Å

Foldseek 3Di:
DWEAAPVVRDIDDDDDDDDPPVDDFDDPVDDGDDDDDPVRPPLVPDDDPVVSVVVVVVVVCVVVVHDDDDYYYPPD

pLDDT: mean 96.17, std 2.64, range [78.44, 98.25]

Nearest PDB structures (foldseek):
  3cng-assembly1_B  TM=9.423E-01  e=2.174E-03  Nitrosomonas europaea ATCC 19718